Protein AF-A0A3Q2XHH2-F1 (afdb_monomer_lite)

InterPro domains:
  IPR004012 RUN domain [PF02759] (39-92)
  IPR004012 RUN domain [PS50826] (31-93)
  IPR037213 RUN domain superfamily [G3DSA:1.20.58.900] (1-93)
  IPR037213 RUN domain superfamily [SSF140741] (3-92)
  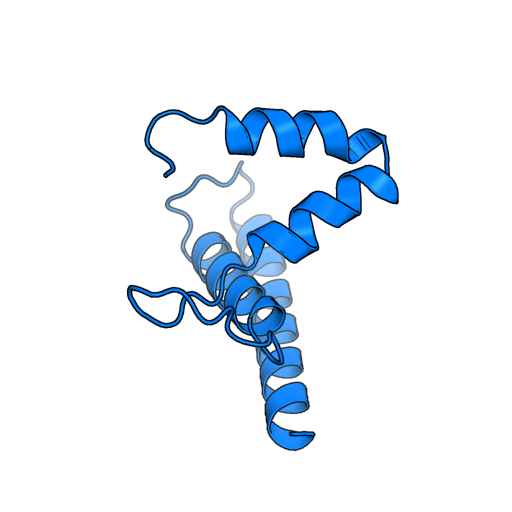IPR047335 RUN and FYVE domain-containing protein 1-3 [PTHR45956] (1-93)

Sequence (93 aa):
MAIERSNLLSMLKLSIKVLIQSSLSLGRTLDSEYPPLQQFFLVLEHCLKHGLKAKKSFIGQNKSIWGPLELTARLCPDSANIATSARDLPGIK

Structure (mmCIF, N/CA/C/O backbone):
data_AF-A0A3Q2XHH2-F1
#
_entry.id   AF-A0A3Q2XHH2-F1
#
loop_
_atom_site.group_PDB
_atom_site.id
_atom_site.type_symbol
_atom_site.label_atom_id
_atom_site.label_alt_id
_atom_site.label_comp_id
_atom_site.label_asym_id
_atom_site.label_entity_id
_atom_site.label_seq_id
_atom_site.pdbx_PDB_ins_code
_atom_site.Cartn_x
_atom_site.Cartn_y
_atom_site.Cartn_z
_atom_site.occupancy
_atom_site.B_iso_or_equiv
_atom_site.auth_seq_id
_atom_site.auth_comp_id
_atom_site.auth_asym_id
_atom_site.auth_atom_id
_atom_site.pdbx_PDB_model_num
ATOM 1 N N . MET A 1 1 ? 22.192 -4.332 3.001 1.00 67.19 1 MET A N 1
ATOM 2 C CA . MET A 1 1 ? 20.931 -4.921 2.488 1.00 67.19 1 MET A CA 1
ATOM 3 C C . MET A 1 1 ? 20.118 -5.658 3.552 1.00 67.19 1 MET A C 1
ATOM 5 O O . MET A 1 1 ? 18.944 -5.348 3.674 1.00 67.19 1 MET A O 1
ATOM 9 N N . ALA A 1 2 ? 20.673 -6.610 4.316 1.00 88.94 2 ALA A N 1
ATOM 10 C CA . ALA A 1 2 ? 19.877 -7.393 5.279 1.00 88.94 2 ALA A CA 1
ATOM 11 C C . ALA A 1 2 ? 19.269 -6.552 6.423 1.00 88.94 2 ALA A C 1
ATOM 13 O O . ALA A 1 2 ? 18.080 -6.676 6.700 1.00 88.94 2 ALA A O 1
ATOM 14 N N . ILE A 1 3 ? 20.053 -5.646 7.023 1.00 94.94 3 ILE A N 1
ATOM 15 C CA . ILE A 1 3 ? 19.578 -4.739 8.088 1.00 94.94 3 ILE A CA 1
ATOM 16 C C . ILE A 1 3 ? 18.457 -3.831 7.571 1.00 94.94 3 ILE A C 1
ATOM 18 O O . ILE A 1 3 ? 17.402 -3.738 8.184 1.00 94.94 3 ILE A O 1
ATOM 22 N N . GLU A 1 4 ? 18.650 -3.221 6.402 1.00 94.75 4 GLU A N 1
ATOM 23 C CA . GLU A 1 4 ? 17.645 -2.362 5.769 1.00 94.75 4 GLU A CA 1
ATOM 24 C C . GLU A 1 4 ? 16.326 -3.111 5.521 1.00 94.75 4 GLU A C 1
ATOM 26 O O . GLU A 1 4 ? 15.265 -2.627 5.903 1.00 94.75 4 GLU A O 1
ATOM 31 N N . ARG A 1 5 ? 16.384 -4.339 4.983 1.00 95.94 5 ARG A N 1
ATOM 32 C CA . ARG A 1 5 ? 15.198 -5.198 4.820 1.00 95.94 5 ARG A CA 1
ATOM 33 C C . ARG A 1 5 ? 14.521 -5.523 6.153 1.00 95.94 5 ARG A C 1
ATOM 35 O O . ARG A 1 5 ? 13.296 -5.512 6.225 1.00 95.94 5 ARG A O 1
ATOM 42 N N . SER A 1 6 ? 15.300 -5.784 7.203 1.00 97.62 6 SER A N 1
ATOM 43 C CA . SER A 1 6 ? 14.771 -6.029 8.552 1.00 97.62 6 SER A CA 1
ATOM 44 C C . SER A 1 6 ? 14.054 -4.798 9.119 1.00 97.62 6 SER A C 1
ATOM 46 O O . SER A 1 6 ? 12.967 -4.912 9.691 1.00 97.62 6 SER A O 1
ATOM 48 N N . ASN A 1 7 ? 14.615 -3.608 8.895 1.00 97.88 7 ASN A N 1
ATOM 49 C CA . ASN A 1 7 ? 14.020 -2.344 9.320 1.00 97.88 7 ASN A CA 1
ATOM 50 C C . ASN A 1 7 ? 12.711 -2.072 8.569 1.00 97.88 7 ASN A C 1
ATOM 52 O O . ASN A 1 7 ? 11.702 -1.774 9.202 1.00 97.88 7 ASN A O 1
ATOM 56 N N . LEU A 1 8 ? 12.695 -2.261 7.244 1.00 97.94 8 LEU A N 1
ATOM 57 C CA . LEU A 1 8 ? 11.483 -2.163 6.422 1.00 97.94 8 LEU A CA 1
ATOM 58 C C . LEU A 1 8 ? 10.383 -3.101 6.919 1.00 97.94 8 LEU A C 1
ATOM 60 O O . LEU A 1 8 ? 9.253 -2.671 7.134 1.00 97.94 8 LEU A O 1
ATOM 64 N N . LEU A 1 9 ? 10.724 -4.368 7.165 1.00 98.00 9 LEU A N 1
ATOM 65 C CA . LEU A 1 9 ? 9.780 -5.351 7.688 1.00 98.00 9 LEU A CA 1
ATOM 66 C C . LEU A 1 9 ? 9.246 -4.956 9.071 1.00 98.00 9 LEU A C 1
ATOM 68 O O . LEU A 1 9 ? 8.059 -5.123 9.343 1.00 98.00 9 LEU A O 1
ATOM 72 N N . SER A 1 10 ? 10.102 -4.430 9.944 1.00 98.50 10 SER A N 1
ATOM 73 C CA . SER A 1 10 ? 9.702 -3.979 11.281 1.00 98.50 10 SER A CA 1
ATOM 74 C C . SER A 1 10 ? 8.760 -2.775 11.213 1.00 98.50 10 SER A C 1
ATOM 76 O O . SER A 1 10 ? 7.732 -2.769 11.890 1.00 98.50 10 SER A O 1
ATOM 78 N N . MET A 1 11 ? 9.050 -1.799 10.346 1.00 98.38 11 MET A N 1
ATOM 79 C CA . MET A 1 11 ? 8.166 -0.653 10.111 1.00 98.38 11 MET A CA 1
ATOM 80 C C . MET A 1 11 ? 6.816 -1.088 9.541 1.00 98.38 11 MET A C 1
ATOM 82 O O . MET A 1 11 ? 5.781 -0.621 10.012 1.00 98.38 11 MET A O 1
ATOM 86 N N . LEU A 1 12 ? 6.810 -2.015 8.577 1.00 98.62 12 LEU A N 1
ATOM 87 C CA . LEU A 1 12 ? 5.576 -2.537 7.994 1.00 98.62 12 LEU A CA 1
ATOM 88 C C . LEU A 1 12 ? 4.728 -3.260 9.046 1.00 98.62 12 LEU A C 1
ATOM 90 O O . LEU A 1 12 ? 3.534 -2.998 9.158 1.00 98.62 12 LEU A O 1
ATOM 94 N N . LYS A 1 13 ? 5.344 -4.110 9.878 1.00 98.75 13 LYS A N 1
ATOM 95 C CA . LYS A 1 13 ? 4.656 -4.788 10.991 1.00 98.75 13 LYS A CA 1
ATOM 96 C C . LYS A 1 13 ? 4.029 -3.797 11.971 1.00 98.75 13 LYS A C 1
ATOM 98 O O . LYS A 1 13 ? 2.881 -3.984 12.372 1.00 98.75 13 LYS A O 1
ATOM 103 N N . LEU A 1 14 ? 4.767 -2.754 12.356 1.00 98.81 14 LEU A N 1
ATOM 104 C CA . LEU A 1 14 ? 4.260 -1.725 13.262 1.00 98.81 14 LEU A CA 1
ATOM 105 C C . LEU A 1 14 ? 3.091 -0.959 12.634 1.00 98.81 14 LEU A C 1
ATOM 107 O O . LEU A 1 14 ? 2.057 -0.798 13.274 1.00 98.81 14 LEU A O 1
ATOM 111 N N . SER A 1 15 ? 3.236 -0.542 11.377 1.00 98.69 15 SER A N 1
ATOM 112 C CA . SER A 1 15 ? 2.189 0.153 10.629 1.00 98.69 15 SER A CA 1
ATOM 113 C C . SER A 1 15 ? 0.904 -0.677 10.526 1.00 98.69 15 SER A C 1
ATOM 115 O O . SER A 1 15 ? -0.170 -0.157 10.822 1.00 98.69 15 SER A O 1
ATOM 117 N N . ILE A 1 16 ? 1.011 -1.969 10.193 1.00 98.81 16 ILE A N 1
ATOM 118 C CA . ILE A 1 16 ? -0.134 -2.889 10.137 1.00 98.81 16 ILE A CA 1
ATOM 119 C C . ILE A 1 16 ? -0.815 -2.981 11.505 1.00 98.81 16 ILE A C 1
ATOM 121 O O . ILE A 1 16 ? -2.035 -2.858 11.597 1.00 98.81 16 ILE A O 1
ATOM 125 N N . LYS A 1 17 ? -0.035 -3.162 12.580 1.00 98.75 17 LYS A N 1
ATOM 126 C CA . LYS A 1 17 ? -0.577 -3.237 13.943 1.00 98.75 17 LYS A CA 1
ATOM 127 C C . LYS A 1 17 ? -1.349 -1.967 14.306 1.00 98.75 17 LYS A C 1
ATOM 129 O O . LYS A 1 17 ? -2.467 -2.072 14.801 1.00 98.75 17 LYS A O 1
ATOM 134 N N . VAL A 1 18 ? -0.767 -0.794 14.050 1.00 98.62 18 VAL A N 1
ATOM 135 C CA . VAL A 1 18 ? -1.400 0.500 14.343 1.00 98.62 18 VAL A CA 1
ATOM 136 C C . VAL A 1 18 ? -2.692 0.655 13.549 1.00 98.62 18 VAL A C 1
ATOM 138 O O . VAL A 1 18 ? -3.716 0.939 14.160 1.00 98.62 18 VAL A O 1
ATOM 141 N N . LEU A 1 19 ? -2.674 0.401 12.236 1.00 98.69 19 LEU A N 1
ATOM 142 C CA . LEU A 1 19 ? -3.857 0.508 11.379 1.00 98.69 19 LEU A CA 1
ATOM 143 C C . LEU A 1 19 ? -4.999 -0.399 11.856 1.00 98.69 19 LEU A C 1
ATOM 145 O O . LEU A 1 19 ? -6.143 0.044 11.939 1.00 98.69 19 LEU A O 1
ATOM 149 N 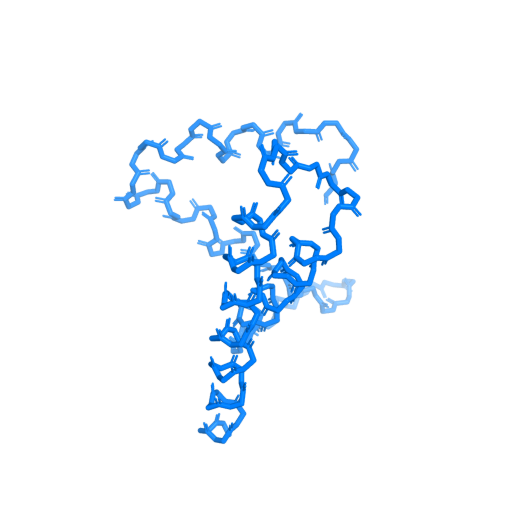N . ILE A 1 20 ? -4.705 -1.654 12.209 1.00 98.62 20 ILE A N 1
ATOM 150 C CA . ILE A 1 20 ? -5.717 -2.592 12.720 1.00 98.62 20 ILE A CA 1
ATOM 151 C C . ILE A 1 20 ? -6.286 -2.093 14.053 1.00 98.62 20 ILE A C 1
ATOM 153 O O . ILE A 1 20 ? -7.499 -1.998 14.211 1.00 98.62 20 ILE A O 1
ATOM 157 N N . GLN A 1 21 ? -5.432 -1.741 15.015 1.00 98.56 21 GLN A N 1
ATOM 158 C CA . GLN A 1 21 ? -5.892 -1.306 16.337 1.00 98.56 21 GLN A CA 1
ATOM 159 C C . GLN A 1 21 ? -6.704 -0.008 16.265 1.00 98.56 21 GLN A C 1
ATOM 161 O O . GLN A 1 21 ? -7.739 0.118 16.919 1.00 98.56 21 GLN A O 1
ATOM 166 N N . SER A 1 22 ? -6.253 0.951 15.459 1.00 98.25 22 SER A N 1
ATOM 167 C CA . SER A 1 22 ? -6.900 2.250 15.338 1.00 98.25 22 SER A CA 1
ATOM 168 C C . SER A 1 22 ? -8.217 2.165 14.562 1.00 98.25 22 SER A C 1
ATOM 170 O O . SER A 1 22 ? -9.174 2.837 14.936 1.00 98.25 22 SER A O 1
ATOM 172 N N . SER A 1 23 ? -8.300 1.316 13.530 1.00 98.19 23 SER A N 1
ATOM 173 C CA . SER A 1 23 ? -9.539 1.100 12.768 1.00 98.19 23 SER A CA 1
ATOM 174 C C . SER A 1 23 ? -10.611 0.380 13.587 1.00 98.19 23 SER A C 1
ATOM 176 O O . SER A 1 23 ? -11.764 0.806 13.570 1.00 98.19 23 SER A O 1
ATOM 178 N N . LEU A 1 24 ? -10.232 -0.637 14.372 1.00 98.12 24 LEU A N 1
ATOM 179 C CA . LEU A 1 24 ? -11.145 -1.308 15.305 1.00 98.12 24 LEU A CA 1
ATOM 180 C C . LEU A 1 24 ? -11.684 -0.346 16.369 1.00 98.12 24 LEU A C 1
ATOM 182 O O . LEU A 1 24 ? -12.868 -0.391 16.686 1.00 98.12 24 LEU A O 1
ATOM 186 N N . SER A 1 25 ? -10.830 0.540 16.889 1.00 97.88 25 SER A N 1
ATOM 187 C CA . SER A 1 25 ? -11.237 1.579 17.842 1.00 97.88 25 SER A CA 1
ATOM 188 C C . SER A 1 25 ? -12.162 2.626 17.206 1.00 97.88 25 SER A C 1
ATOM 190 O O . SER A 1 25 ? -13.118 3.077 17.829 1.00 97.88 25 SER A O 1
ATOM 192 N N . LEU A 1 26 ? -11.904 2.998 15.947 1.00 97.56 26 LEU A N 1
ATOM 193 C CA . LEU A 1 26 ? -12.689 3.999 15.226 1.00 97.56 26 LEU A CA 1
ATOM 194 C C . LEU A 1 26 ? -14.101 3.501 14.864 1.00 97.56 26 LEU A C 1
ATOM 196 O O . LEU A 1 26 ? -15.037 4.297 14.864 1.00 97.56 26 LEU A O 1
ATOM 200 N N . GLY A 1 27 ? -14.258 2.214 14.531 1.00 96.94 27 GLY A N 1
ATOM 201 C CA . GLY A 1 27 ? -15.567 1.570 14.347 1.00 96.94 27 GLY A CA 1
ATOM 202 C C . GLY A 1 27 ? -16.381 2.032 13.130 1.00 96.94 27 GLY A C 1
ATOM 203 O O . GLY A 1 27 ? -17.574 1.749 13.050 1.00 96.94 27 GLY A O 1
ATOM 204 N N . ARG A 1 28 ? -15.764 2.736 12.174 1.00 96.44 28 ARG A N 1
ATOM 205 C CA . ARG A 1 28 ? -16.388 3.175 10.913 1.00 96.44 28 ARG A CA 1
ATOM 206 C C . ARG A 1 28 ? -15.457 2.959 9.724 1.00 96.44 28 ARG A C 1
ATOM 208 O O . ARG A 1 28 ? -14.259 2.738 9.893 1.00 96.44 28 ARG A O 1
ATOM 215 N N . THR A 1 29 ? -16.020 3.061 8.523 1.00 97.50 29 THR A N 1
ATOM 216 C CA . THR A 1 29 ? -15.281 3.029 7.257 1.00 97.50 29 THR A CA 1
ATOM 217 C C . THR A 1 29 ? -14.149 4.057 7.245 1.00 97.50 29 THR A C 1
ATOM 219 O O . THR A 1 29 ? -14.330 5.193 7.690 1.00 97.50 29 THR A O 1
ATOM 222 N N . LEU A 1 30 ? -12.992 3.642 6.729 1.00 98.06 30 LEU A N 1
ATOM 223 C CA . LEU A 1 30 ? -11.817 4.491 6.549 1.00 98.06 30 LEU A CA 1
ATOM 224 C C . LEU A 1 30 ? -11.885 5.201 5.194 1.00 98.06 30 LEU A C 1
ATOM 226 O O . LEU A 1 30 ? -12.322 4.611 4.207 1.00 98.06 30 LEU A O 1
ATOM 230 N N . ASP A 1 31 ? -11.405 6.436 5.150 1.00 96.62 31 ASP A N 1
ATOM 231 C CA . ASP A 1 31 ? -11.258 7.236 3.936 1.00 96.62 31 ASP A CA 1
ATOM 232 C C . ASP A 1 31 ? -9.779 7.598 3.697 1.00 96.62 31 ASP A C 1
ATOM 234 O O . ASP A 1 31 ? -8.888 7.198 4.455 1.00 96.62 31 ASP A O 1
ATOM 238 N N . SER A 1 32 ? -9.508 8.330 2.613 1.00 96.25 32 SER A N 1
ATOM 239 C CA . SER A 1 32 ? -8.154 8.741 2.222 1.00 96.25 32 SER A CA 1
ATOM 240 C 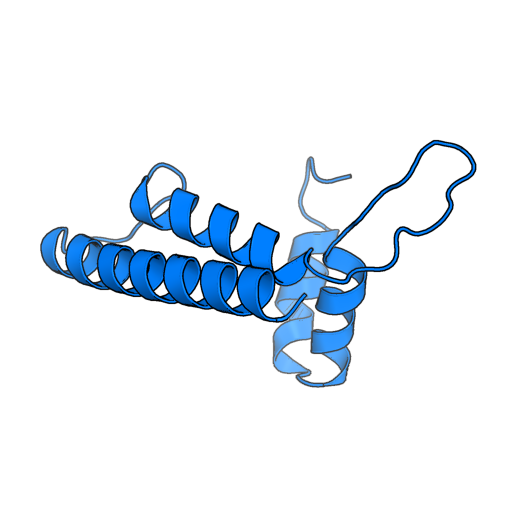C . SER A 1 32 ? -7.473 9.660 3.231 1.00 96.25 32 SER A C 1
ATOM 242 O O . SER A 1 32 ? -6.247 9.745 3.220 1.00 96.25 32 SER A O 1
ATOM 244 N N . GLU A 1 33 ? -8.234 10.315 4.108 1.00 96.75 33 GLU A N 1
ATOM 245 C CA . GLU A 1 33 ? -7.721 11.277 5.083 1.00 96.75 33 GLU A CA 1
ATOM 246 C C . GLU A 1 33 ? -7.307 10.604 6.391 1.00 96.75 33 GLU A C 1
ATOM 248 O O . GLU A 1 33 ? -6.755 11.252 7.280 1.00 96.75 33 GLU A O 1
ATOM 253 N N . TYR A 1 34 ? -7.544 9.294 6.529 1.00 98.25 34 TYR A N 1
ATOM 254 C CA . TYR A 1 34 ? -7.228 8.571 7.748 1.00 98.25 34 TYR A CA 1
ATOM 255 C C . TYR A 1 34 ? -5.711 8.341 7.904 1.00 98.25 34 TYR A C 1
ATOM 257 O O . TYR A 1 34 ? -5.135 7.518 7.181 1.00 98.25 34 TYR A O 1
ATOM 265 N N . PRO A 1 35 ? -5.032 8.977 8.882 1.00 98.31 35 PRO A N 1
ATOM 266 C CA . PRO A 1 35 ? -3.566 8.980 8.924 1.00 98.31 35 PRO A CA 1
ATOM 267 C C . PRO A 1 35 ? -2.914 7.593 9.064 1.00 98.31 35 PRO A C 1
ATOM 269 O O . PRO A 1 35 ? -1.917 7.338 8.387 1.00 98.31 35 PRO A O 1
ATOM 272 N N . PRO A 1 36 ? -3.449 6.643 9.864 1.00 98.44 36 PRO A N 1
ATOM 273 C CA . PRO A 1 36 ? -2.901 5.286 9.917 1.00 98.44 36 PRO A CA 1
ATOM 274 C C . PRO A 1 36 ? -2.947 4.552 8.571 1.00 98.44 36 PRO A C 1
ATOM 276 O O . PRO A 1 36 ? -2.050 3.760 8.277 1.00 98.44 36 PRO A O 1
ATOM 279 N N . LEU A 1 37 ? -3.964 4.824 7.746 1.00 98.50 37 LEU A N 1
ATOM 280 C CA . LEU A 1 37 ? -4.090 4.237 6.412 1.00 98.50 37 LEU A CA 1
ATOM 281 C C . LEU A 1 37 ? -3.086 4.867 5.439 1.00 98.50 37 LEU A C 1
ATOM 283 O O . LEU A 1 37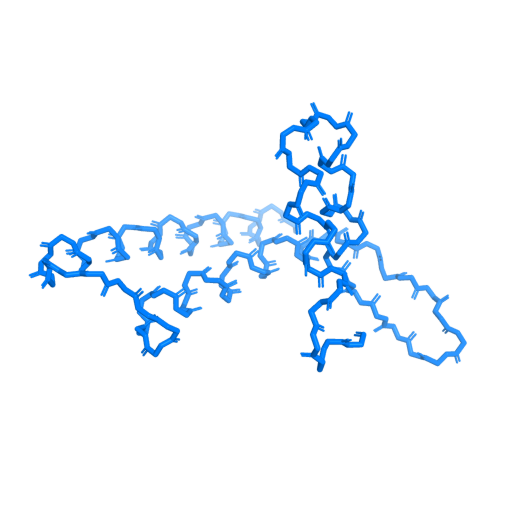 ? -2.404 4.141 4.717 1.00 98.50 37 LEU A O 1
ATOM 287 N N . GLN A 1 38 ? -2.925 6.193 5.476 1.00 98.44 38 GLN A N 1
ATOM 288 C CA . GLN A 1 38 ? -1.896 6.895 4.699 1.00 98.44 38 GLN A CA 1
ATOM 289 C C . GLN A 1 38 ? -0.489 6.385 5.046 1.00 98.44 38 GLN A C 1
ATOM 291 O O . GLN A 1 38 ? 0.285 6.022 4.158 1.00 98.44 38 GLN A O 1
ATOM 296 N N . GLN A 1 39 ? -0.178 6.276 6.342 1.00 98.44 39 GLN A N 1
ATOM 297 C CA . GLN A 1 39 ? 1.108 5.767 6.819 1.00 98.44 39 GLN A CA 1
ATOM 298 C C . GLN A 1 39 ? 1.365 4.335 6.339 1.00 98.44 39 GLN A C 1
ATOM 300 O O . GLN A 1 39 ? 2.491 4.005 5.963 1.00 98.44 39 GLN A O 1
ATOM 305 N N . PHE A 1 40 ? 0.336 3.484 6.330 1.00 98.69 40 PHE A N 1
ATOM 306 C CA . PHE A 1 40 ? 0.447 2.129 5.797 1.00 98.69 40 PHE A CA 1
ATOM 307 C C . PHE A 1 40 ? 0.847 2.110 4.326 1.00 98.69 40 PHE A C 1
ATOM 309 O O . PHE A 1 40 ? 1.807 1.420 3.976 1.00 98.69 40 PHE A O 1
ATOM 316 N N . PHE A 1 41 ? 0.188 2.900 3.478 1.00 98.19 41 PHE A N 1
ATOM 317 C CA . PHE A 1 41 ? 0.539 2.948 2.061 1.00 98.19 41 PHE A CA 1
ATOM 318 C C . PHE A 1 41 ? 1.940 3.520 1.812 1.00 98.19 41 PHE A C 1
ATOM 320 O O . PHE A 1 41 ? 2.658 2.982 0.971 1.00 98.19 41 PHE A O 1
ATOM 327 N N . LEU A 1 42 ? 2.379 4.521 2.583 1.00 97.62 42 LEU A N 1
ATOM 328 C CA . LEU A 1 42 ? 3.743 5.060 2.487 1.00 97.62 42 LEU A CA 1
ATOM 329 C C . LEU A 1 42 ? 4.809 4.011 2.837 1.00 97.62 42 LEU A C 1
ATOM 331 O O . LEU A 1 42 ? 5.797 3.846 2.117 1.00 97.62 42 LEU A O 1
ATOM 335 N N . VAL A 1 43 ? 4.612 3.269 3.932 1.00 98.19 43 VAL A N 1
ATOM 336 C CA . VAL A 1 43 ? 5.550 2.212 4.342 1.00 98.19 43 VAL A CA 1
ATOM 337 C C . VAL A 1 43 ? 5.534 1.057 3.339 1.00 98.19 43 VAL A C 1
ATOM 339 O O . VAL A 1 43 ? 6.600 0.569 2.960 1.00 98.19 43 VAL A O 1
ATOM 342 N N . LEU A 1 44 ? 4.354 0.654 2.858 1.00 98.06 44 LEU A N 1
ATOM 343 C CA . LEU A 1 44 ? 4.209 -0.378 1.833 1.00 98.06 44 LEU A CA 1
ATOM 344 C C . LEU A 1 44 ? 4.924 0.012 0.533 1.00 98.06 44 LEU A C 1
ATOM 346 O O . LEU A 1 44 ? 5.675 -0.793 -0.016 1.00 98.06 44 LEU A O 1
ATOM 350 N N . GLU A 1 45 ? 4.748 1.247 0.060 1.00 95.50 45 GLU A N 1
ATOM 351 C CA . GLU A 1 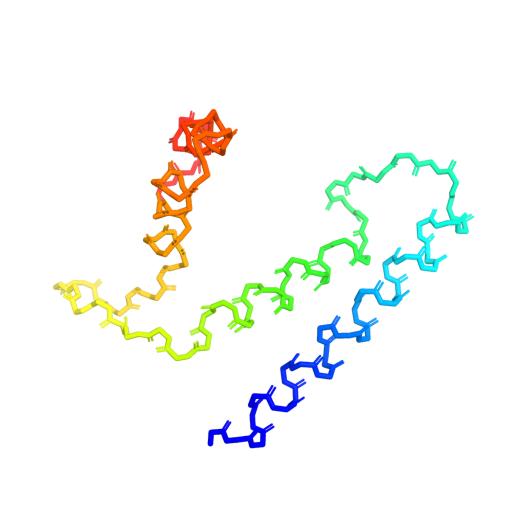45 ? 5.446 1.757 -1.121 1.00 95.50 45 GLU A CA 1
ATOM 352 C C . GLU A 1 45 ? 6.966 1.704 -0.927 1.00 95.50 45 GLU A C 1
ATOM 354 O O . GLU A 1 45 ? 7.694 1.273 -1.824 1.00 95.50 45 GLU A O 1
ATOM 359 N N . HIS A 1 46 ? 7.459 2.089 0.252 1.00 94.88 46 HIS A N 1
ATOM 360 C CA . HIS A 1 46 ? 8.885 2.034 0.551 1.00 94.88 46 HIS A CA 1
ATOM 361 C C . HIS A 1 46 ? 9.422 0.593 0.533 1.00 94.88 46 HIS A C 1
ATOM 363 O O . HIS A 1 46 ? 10.490 0.338 -0.032 1.00 94.88 46 HIS A O 1
ATOM 369 N N . CYS A 1 47 ? 8.654 -0.368 1.057 1.00 96.25 47 CYS A N 1
ATOM 370 C CA . CYS A 1 47 ? 8.971 -1.790 0.943 1.00 96.25 47 CYS A CA 1
ATOM 371 C C . CYS A 1 47 ? 9.014 -2.260 -0.519 1.00 96.25 47 CYS A C 1
ATOM 373 O O . CYS A 1 47 ? 9.969 -2.927 -0.908 1.00 96.25 47 CYS A O 1
ATOM 375 N N . LEU A 1 48 ? 8.023 -1.895 -1.339 1.00 94.25 48 LEU A N 1
ATOM 376 C CA . LEU A 1 48 ? 7.934 -2.309 -2.747 1.00 94.25 48 LEU A CA 1
ATOM 377 C C . LEU A 1 48 ? 9.012 -1.668 -3.629 1.00 94.25 48 LEU A C 1
ATOM 379 O O . LEU A 1 48 ? 9.479 -2.288 -4.582 1.00 94.25 48 LEU A O 1
ATOM 383 N N . LYS A 1 49 ? 9.433 -0.438 -3.313 1.00 92.56 49 LYS A N 1
ATOM 384 C CA . LYS A 1 49 ? 10.539 0.243 -4.002 1.00 92.56 49 LYS A CA 1
ATOM 385 C C . LYS A 1 49 ? 11.906 -0.338 -3.643 1.00 92.56 49 LYS A C 1
ATOM 387 O O . LYS A 1 49 ? 12.863 -0.144 -4.407 1.00 92.56 49 LYS A O 1
ATOM 392 N N . HIS A 1 50 ? 12.034 -1.023 -2.503 1.00 92.25 50 HIS A N 1
ATOM 393 C CA . HIS A 1 50 ? 13.306 -1.600 -2.074 1.00 92.25 50 HIS A CA 1
ATOM 394 C C . HIS A 1 50 ? 13.796 -2.646 -3.078 1.00 92.25 50 HIS A C 1
ATOM 396 O O . HIS A 1 50 ? 13.088 -3.577 -3.445 1.00 92.25 50 HIS A O 1
ATOM 402 N N . GLY A 1 51 ? 15.030 -2.485 -3.553 1.00 87.81 51 GLY A N 1
ATOM 403 C CA . GLY A 1 51 ? 15.631 -3.408 -4.516 1.00 87.81 51 GLY A CA 1
ATOM 404 C C . GLY A 1 51 ? 15.149 -3.265 -5.965 1.00 87.81 51 GLY A C 1
ATOM 405 O O . GLY A 1 51 ? 15.700 -3.948 -6.831 1.00 87.81 51 GLY A O 1
ATOM 406 N N . LEU A 1 52 ? 14.207 -2.360 -6.275 1.00 89.62 52 LEU A N 1
ATOM 407 C CA . LEU A 1 52 ? 13.857 -2.082 -7.669 1.00 89.62 52 LEU A CA 1
ATOM 408 C C . LEU A 1 52 ? 15.051 -1.485 -8.413 1.00 89.62 52 LEU A C 1
ATOM 410 O O . LEU A 1 52 ? 15.637 -0.468 -8.013 1.00 89.62 52 LEU A O 1
ATOM 414 N N . LYS A 1 53 ? 15.383 -2.118 -9.540 1.00 82.25 53 LYS A N 1
ATOM 415 C CA . LYS A 1 53 ? 16.337 -1.575 -10.502 1.00 82.25 53 LYS A CA 1
ATOM 416 C C . LYS A 1 53 ? 15.695 -0.353 -11.142 1.00 82.25 53 LYS A C 1
ATOM 418 O O . LYS A 1 53 ? 14.599 -0.438 -11.689 1.00 82.25 53 LYS A O 1
ATOM 423 N N . ALA A 1 54 ? 16.372 0.784 -11.062 1.00 69.94 54 ALA A N 1
ATOM 424 C CA . ALA A 1 54 ? 15.899 1.973 -11.742 1.00 69.94 54 ALA A CA 1
ATOM 425 C C . ALA A 1 54 ? 15.956 1.737 -13.258 1.00 69.94 54 ALA A C 1
ATOM 427 O O . ALA A 1 54 ? 16.974 1.291 -13.795 1.00 69.94 54 ALA A O 1
ATOM 428 N N . LYS A 1 55 ? 14.841 1.993 -13.947 1.00 65.62 55 LYS A N 1
ATOM 429 C CA . LYS A 1 55 ? 14.814 1.942 -15.406 1.00 65.62 55 LYS A CA 1
ATOM 430 C C . LYS A 1 55 ? 15.547 3.190 -15.890 1.00 65.62 55 LYS A C 1
ATOM 432 O O . LYS A 1 55 ? 15.125 4.302 -15.576 1.00 65.62 55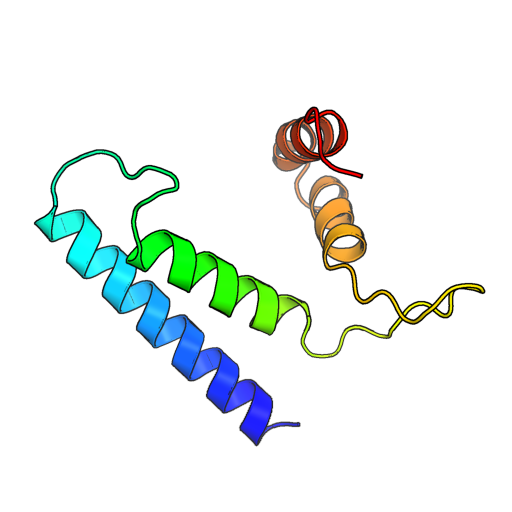 LYS A O 1
ATOM 437 N N . LYS A 1 56 ? 16.665 3.021 -16.607 1.00 56.50 56 LYS A N 1
ATOM 438 C CA . LYS A 1 56 ? 17.337 4.144 -17.274 1.00 56.50 56 LYS A CA 1
ATOM 439 C C . LYS A 1 56 ? 16.373 4.700 -18.323 1.00 56.50 56 LYS A C 1
ATOM 441 O O . LYS A 1 56 ? 16.187 4.087 -19.369 1.00 56.50 56 LYS A O 1
ATOM 446 N N . SER A 1 57 ? 15.729 5.815 -18.008 1.00 62.06 57 SER A N 1
ATOM 447 C CA . SER A 1 57 ? 15.048 6.653 -18.987 1.00 62.06 57 SER A CA 1
ATOM 448 C C . SER A 1 57 ? 16.031 7.719 -19.463 1.00 62.06 57 SER A C 1
ATOM 450 O O . SER A 1 57 ? 16.931 8.110 -18.717 1.00 62.06 57 SER A O 1
ATOM 452 N N . PHE A 1 58 ? 15.859 8.201 -20.693 1.00 63.50 58 PHE A N 1
ATOM 453 C CA . PHE A 1 58 ? 16.611 9.351 -21.207 1.00 63.50 58 PHE A CA 1
ATOM 454 C C . PHE A 1 58 ? 16.378 10.616 -20.358 1.00 63.50 58 PHE A C 1
ATOM 456 O O . PHE A 1 58 ? 17.224 11.504 -20.340 1.00 63.50 58 PHE A O 1
ATOM 463 N N . ILE A 1 59 ? 15.272 10.670 -19.604 1.00 66.31 59 ILE A N 1
ATOM 464 C CA . ILE A 1 59 ? 14.927 11.745 -18.667 1.00 66.31 59 ILE A CA 1
ATOM 465 C C . ILE A 1 59 ? 14.748 11.125 -17.272 1.00 66.31 59 ILE A C 1
ATOM 467 O O . ILE A 1 59 ? 13.666 10.667 -16.906 1.00 66.31 59 ILE A O 1
ATOM 471 N N . GLY A 1 60 ? 15.837 11.074 -16.502 1.00 58.62 60 GLY A N 1
ATOM 472 C CA . GLY A 1 60 ? 15.835 10.703 -15.083 1.00 58.62 60 GLY A CA 1
ATOM 473 C C . GLY A 1 60 ? 15.749 9.204 -14.755 1.00 58.62 60 GLY A C 1
ATOM 474 O O . GLY A 1 60 ? 15.556 8.333 -15.602 1.00 58.62 60 GLY A O 1
ATOM 475 N N . GLN A 1 61 ? 15.931 8.894 -13.469 1.00 57.62 61 GLN A N 1
ATOM 476 C CA . GLN A 1 61 ? 15.716 7.560 -12.905 1.00 57.62 61 GLN A CA 1
ATOM 477 C C . GLN A 1 61 ? 14.307 7.515 -12.303 1.00 57.62 61 GLN A C 1
ATOM 479 O O . GLN A 1 61 ? 14.065 8.148 -11.279 1.00 57.62 61 GLN A O 1
ATOM 484 N N . ASN A 1 62 ? 13.381 6.761 -12.902 1.00 65.81 62 ASN A N 1
ATOM 485 C CA . ASN A 1 62 ? 12.068 6.513 -12.302 1.00 65.81 62 ASN A CA 1
ATOM 486 C C . ASN A 1 62 ? 12.034 5.085 -11.730 1.00 65.81 62 ASN A C 1
ATOM 488 O O . ASN A 1 62 ? 12.173 4.102 -12.464 1.00 65.81 62 ASN A O 1
ATOM 492 N N . LYS A 1 63 ? 11.894 4.971 -10.404 1.00 70.88 63 LYS A N 1
ATOM 493 C CA . LYS A 1 63 ? 11.609 3.706 -9.713 1.00 70.88 63 LYS A CA 1
ATOM 494 C C . LYS A 1 63 ? 10.104 3.609 -9.479 1.00 70.88 63 LYS A C 1
ATOM 496 O O . LYS A 1 63 ? 9.619 3.937 -8.397 1.00 70.88 63 LYS A O 1
ATOM 501 N N . SER A 1 64 ? 9.385 3.170 -10.507 1.00 85.69 64 SER A N 1
ATOM 502 C CA . SER A 1 64 ? 7.951 2.907 -10.408 1.00 85.69 64 SER A CA 1
ATOM 503 C C . SER A 1 64 ? 7.696 1.493 -9.888 1.00 85.69 64 SER A C 1
ATOM 505 O O . SER A 1 64 ? 8.278 0.527 -10.387 1.00 85.69 64 SER A O 1
ATOM 507 N N . ILE A 1 65 ? 6.800 1.378 -8.906 1.00 90.62 65 ILE A N 1
ATOM 508 C CA . ILE A 1 65 ? 6.280 0.094 -8.410 1.00 90.62 65 ILE A CA 1
ATOM 509 C C . ILE A 1 65 ? 5.240 -0.518 -9.358 1.00 90.62 65 ILE A C 1
ATOM 511 O O . ILE A 1 65 ? 4.900 -1.688 -9.211 1.00 90.62 65 ILE A O 1
ATOM 515 N N . TRP A 1 66 ? 4.752 0.249 -10.341 1.00 89.31 66 TRP A N 1
ATOM 516 C CA . TRP A 1 66 ? 3.660 -0.167 -11.219 1.00 89.31 66 TRP A CA 1
ATOM 517 C C . TRP A 1 66 ? 4.021 -1.376 -12.081 1.00 89.31 66 TRP A C 1
ATOM 519 O O . TRP A 1 66 ? 3.241 -2.313 -12.159 1.00 89.31 66 TRP A O 1
ATOM 529 N N . GLY A 1 67 ? 5.230 -1.417 -12.650 1.00 88.12 67 GLY A N 1
ATOM 530 C CA . GLY A 1 67 ? 5.660 -2.544 -13.488 1.00 88.12 67 GLY A CA 1
ATOM 531 C C . GLY A 1 67 ? 5.547 -3.905 -12.779 1.00 88.12 67 GLY A C 1
ATOM 532 O O . GLY A 1 67 ? 4.933 -4.817 -13.326 1.00 88.12 67 GLY A O 1
ATOM 533 N N . PRO A 1 68 ? 6.092 -4.064 -11.556 1.00 89.69 68 PRO A N 1
ATOM 534 C CA . PRO A 1 68 ? 5.849 -5.252 -10.737 1.00 89.69 68 PRO A CA 1
ATOM 535 C C . PRO A 1 68 ? 4.371 -5.504 -10.407 1.00 89.69 68 PRO A C 1
ATOM 537 O O . PRO A 1 68 ? 3.943 -6.655 -10.434 1.00 89.69 68 PRO A O 1
ATOM 540 N N . LEU A 1 69 ? 3.593 -4.458 -10.107 1.00 90.75 69 LEU A N 1
ATOM 541 C CA . LEU A 1 69 ? 2.170 -4.596 -9.782 1.00 90.75 69 LEU A CA 1
ATOM 542 C C . LEU A 1 69 ? 1.332 -5.048 -10.985 1.00 90.75 69 LEU A C 1
ATOM 544 O O . LEU A 1 69 ? 0.451 -5.872 -10.809 1.00 90.75 69 LEU A O 1
ATOM 548 N N . GLU A 1 70 ? 1.632 -4.623 -12.212 1.00 88.00 70 GLU A N 1
ATOM 549 C CA . GLU A 1 70 ? 0.928 -5.102 -13.414 1.00 88.00 70 GLU A CA 1
ATOM 550 C C . GLU A 1 70 ? 1.107 -6.606 -13.651 1.00 88.00 70 GLU A C 1
ATOM 552 O O . GLU A 1 70 ? 0.259 -7.255 -14.266 1.00 88.00 70 GLU A O 1
ATOM 557 N N . LEU A 1 71 ? 2.207 -7.188 -13.164 1.00 89.25 71 LEU A N 1
ATOM 558 C CA . LEU A 1 71 ? 2.445 -8.624 -13.285 1.00 89.25 71 LEU A CA 1
ATOM 559 C C . LEU A 1 71 ? 1.533 -9.444 -12.368 1.00 89.25 71 LEU A C 1
ATOM 561 O O . LEU A 1 71 ? 1.333 -10.626 -12.649 1.00 89.25 71 LEU A O 1
ATOM 565 N N . THR A 1 72 ? 0.944 -8.854 -11.320 1.00 88.81 72 THR A N 1
ATOM 566 C CA . THR A 1 72 ? 0.015 -9.580 -10.440 1.00 88.81 72 THR A CA 1
ATOM 567 C C . THR A 1 72 ? -1.228 -10.030 -11.199 1.00 88.81 72 THR A C 1
ATOM 569 O O . THR A 1 72 ? -1.650 -11.162 -10.999 1.00 88.81 72 THR A O 1
ATOM 572 N N . ALA A 1 73 ? -1.714 -9.245 -12.167 1.00 86.00 73 ALA A N 1
ATOM 573 C CA . ALA A 1 73 ? -2.836 -9.613 -13.037 1.00 86.00 73 ALA A CA 1
ATOM 574 C C . ALA A 1 73 ? -2.569 -10.872 -13.876 1.00 86.00 73 ALA A C 1
ATOM 576 O O . ALA A 1 73 ? -3.502 -11.577 -14.251 1.00 86.00 73 ALA A O 1
ATOM 577 N N . ARG A 1 74 ? -1.296 -11.195 -14.147 1.00 86.94 74 ARG A N 1
ATOM 578 C CA . ARG A 1 74 ? -0.921 -12.442 -14.834 1.00 86.94 74 ARG A CA 1
ATOM 579 C C . ARG A 1 74 ? -0.944 -13.655 -13.906 1.00 86.94 74 ARG A C 1
ATOM 581 O O . ARG A 1 74 ? -1.126 -14.769 -14.381 1.00 86.94 74 ARG A O 1
ATOM 588 N N . LEU A 1 75 ? -0.709 -13.443 -12.612 1.00 91.56 75 LEU A N 1
ATOM 589 C CA . LEU A 1 75 ? -0.650 -14.496 -11.592 1.00 91.56 75 LEU A CA 1
ATOM 590 C C . LEU A 1 75 ? -2.003 -14.711 -10.901 1.00 91.56 75 LEU A C 1
ATOM 592 O O . LEU A 1 75 ? -2.298 -15.810 -10.450 1.00 91.56 75 LEU A O 1
ATOM 596 N N . CYS A 1 76 ? -2.810 -13.657 -10.819 1.00 92.44 76 CYS A N 1
ATOM 597 C CA . CYS A 1 76 ? -4.117 -13.618 -10.190 1.00 92.44 76 CYS A CA 1
ATOM 598 C C . CYS A 1 76 ? -5.080 -12.878 -11.133 1.00 92.44 76 CYS A C 1
ATOM 600 O O . CYS A 1 76 ? -5.144 -11.644 -11.084 1.00 92.44 76 CYS A O 1
ATOM 602 N N . PRO A 1 77 ? -5.805 -13.602 -12.009 1.00 89.69 77 PRO A N 1
ATOM 603 C CA . PRO A 1 77 ? -6.718 -13.000 -12.984 1.00 89.69 77 PRO A CA 1
ATOM 604 C C . PRO A 1 77 ? -7.755 -12.060 -12.355 1.00 89.69 77 PRO A C 1
ATOM 606 O O . PRO A 1 77 ? -8.096 -11.043 -12.954 1.00 89.69 77 PRO A O 1
ATOM 609 N N . ASP A 1 78 ? -8.174 -12.330 -11.114 1.00 90.44 78 ASP A N 1
ATOM 610 C CA . ASP A 1 78 ? -9.126 -11.503 -10.359 1.00 90.44 78 ASP A CA 1
ATOM 611 C C . ASP A 1 78 ? -8.620 -10.084 -10.080 1.00 90.44 78 ASP A C 1
ATOM 613 O O . ASP A 1 78 ? -9.415 -9.202 -9.784 1.00 90.44 78 ASP A O 1
ATOM 617 N N . SER A 1 79 ? -7.309 -9.840 -10.184 1.00 91.62 79 SER A N 1
ATOM 618 C CA . SER A 1 79 ? -6.724 -8.501 -10.034 1.00 91.62 79 SER A CA 1
ATOM 619 C C . SER A 1 79 ? -6.713 -7.681 -11.331 1.00 91.62 79 SER A C 1
ATOM 621 O O . SER A 1 79 ? -6.383 -6.492 -11.302 1.00 91.62 79 SER A O 1
ATOM 623 N N . ALA A 1 80 ? -7.095 -8.273 -12.473 1.00 91.31 80 ALA A N 1
ATOM 624 C CA . ALA A 1 80 ? -7.101 -7.593 -13.769 1.00 91.31 80 ALA A CA 1
ATOM 625 C C . ALA A 1 80 ? -8.077 -6.408 -13.815 1.00 91.31 80 ALA A C 1
ATOM 627 O O . ALA A 1 80 ? -7.782 -5.397 -14.450 1.00 91.31 80 ALA A O 1
ATOM 628 N N . ASN A 1 81 ? -9.214 -6.501 -13.119 1.00 92.44 81 ASN A N 1
ATOM 629 C CA . ASN A 1 81 ? -10.178 -5.405 -13.015 1.00 92.44 81 ASN A CA 1
ATOM 630 C C . ASN A 1 81 ? -9.555 -4.167 -12.346 1.00 92.44 81 ASN A C 1
ATOM 632 O O . ASN A 1 81 ? -9.611 -3.081 -12.910 1.00 92.44 81 ASN A O 1
ATOM 636 N N . ILE A 1 82 ? -8.890 -4.340 -11.201 1.00 92.94 82 ILE A N 1
ATOM 637 C CA . ILE A 1 82 ? -8.248 -3.272 -10.433 1.00 92.94 82 ILE A CA 1
ATOM 638 C C . ILE A 1 82 ? -7.061 -2.709 -11.217 1.00 92.94 82 ILE A C 1
ATOM 640 O O . ILE A 1 82 ? -6.869 -1.496 -11.235 1.00 92.94 82 ILE A O 1
ATOM 644 N N . ALA A 1 83 ? -6.293 -3.561 -11.905 1.00 91.62 83 ALA A N 1
ATOM 645 C CA . ALA A 1 83 ? -5.192 -3.112 -12.753 1.00 91.62 83 ALA A CA 1
ATOM 646 C C . ALA A 1 83 ? -5.678 -2.203 -13.896 1.00 91.62 83 ALA A C 1
ATOM 648 O O . ALA A 1 83 ? -5.076 -1.160 -14.153 1.00 91.62 83 ALA A O 1
ATOM 649 N N . THR A 1 84 ? -6.784 -2.569 -14.549 1.00 91.62 84 THR A N 1
ATOM 650 C CA . THR A 1 84 ? -7.427 -1.739 -15.578 1.00 91.62 84 THR A CA 1
ATOM 651 C C . THR A 1 84 ? -7.973 -0.444 -14.976 1.00 91.62 84 THR A C 1
ATOM 653 O O . THR A 1 84 ? -7.628 0.632 -15.452 1.00 91.62 84 THR A O 1
ATOM 656 N N . SER A 1 85 ? -8.719 -0.513 -13.868 1.00 93.12 85 SER A N 1
ATOM 657 C CA . SER A 1 85 ? -9.256 0.680 -13.198 1.00 93.12 85 SER A CA 1
ATOM 658 C C . SER A 1 85 ? -8.172 1.667 -12.762 1.00 93.12 85 SER A C 1
ATOM 660 O O . SER A 1 85 ? -8.370 2.871 -12.877 1.00 93.12 85 SER A O 1
ATOM 662 N N . ALA A 1 86 ? -7.027 1.183 -12.276 1.00 91.12 86 ALA A N 1
ATOM 663 C CA . ALA A 1 86 ? -5.910 2.040 -11.888 1.00 91.12 86 ALA A CA 1
ATOM 664 C C . ALA A 1 86 ? -5.251 2.725 -13.096 1.00 91.12 86 ALA A C 1
ATOM 666 O O . ALA A 1 86 ? -4.871 3.889 -12.994 1.00 91.12 86 ALA A O 1
ATOM 667 N N . ARG A 1 87 ? -5.138 2.029 -14.238 1.00 89.00 87 ARG A N 1
ATOM 668 C CA . ARG A 1 87 ? -4.615 2.602 -15.490 1.00 89.00 87 ARG A CA 1
ATOM 669 C C . ARG A 1 87 ? -5.537 3.683 -16.052 1.00 89.00 87 ARG A C 1
ATOM 671 O O . ARG A 1 87 ? -5.051 4.681 -16.573 1.00 89.00 87 ARG A O 1
ATOM 678 N N . ASP A 1 88 ? -6.841 3.478 -15.922 1.00 92.31 88 ASP A N 1
ATOM 679 C CA . ASP A 1 88 ? -7.858 4.366 -16.482 1.00 92.31 88 ASP A CA 1
ATOM 680 C C . ASP A 1 88 ? -8.248 5.505 -15.520 1.00 92.31 88 ASP A C 1
ATOM 682 O O . ASP A 1 88 ? -9.128 6.309 -15.838 1.00 92.31 88 ASP A O 1
ATOM 686 N N . LEU A 1 89 ? -7.616 5.598 -14.340 1.00 93.06 89 LEU A N 1
ATOM 687 C CA . LEU A 1 89 ? -7.981 6.589 -13.333 1.00 93.06 89 LEU A CA 1
ATOM 688 C C . LEU A 1 89 ? -7.633 8.014 -13.808 1.00 93.06 89 LEU A C 1
ATOM 690 O O . LEU A 1 89 ? -6.458 8.317 -14.050 1.00 93.06 89 LEU A O 1
ATOM 694 N N . PRO A 1 90 ? -8.616 8.933 -13.889 1.00 93.38 90 PRO A N 1
ATOM 695 C CA . PRO A 1 90 ? -8.358 10.304 -14.306 1.00 93.38 90 PRO A CA 1
ATOM 696 C C . PRO A 1 90 ? -7.351 10.999 -13.385 1.00 93.38 90 PRO A C 1
ATOM 698 O O . PRO A 1 90 ? -7.477 10.964 -12.163 1.00 93.38 90 PRO A O 1
ATOM 701 N N . GLY A 1 91 ? -6.364 11.675 -13.975 1.00 86.44 91 GLY A N 1
ATOM 702 C CA . GLY A 1 91 ? -5.366 12.448 -13.230 1.00 86.44 91 GLY A CA 1
ATOM 703 C C . GLY A 1 91 ? -4.121 11.668 -12.795 1.00 86.44 91 GLY A C 1
ATOM 704 O O . GLY A 1 91 ? -3.193 12.289 -12.280 1.00 86.44 91 GLY A O 1
ATOM 705 N N . ILE A 1 92 ? -4.047 10.358 -13.056 1.00 79.69 92 ILE A N 1
ATOM 706 C CA . ILE A 1 92 ? -2.807 9.577 -12.935 1.00 79.69 92 ILE A CA 1
ATOM 707 C C . ILE A 1 92 ? -2.079 9.572 -14.294 1.00 79.69 92 ILE A C 1
ATOM 709 O O . ILE A 1 92 ? -2.700 9.353 -15.332 1.00 79.69 92 ILE A O 1
ATOM 713 N N . LYS A 1 93 ? -0.770 9.867 -14.296 1.00 59.28 93 LYS A N 1
ATOM 714 C CA . LYS A 1 93 ? 0.127 9.805 -15.468 1.00 59.28 93 LYS A CA 1
ATOM 715 C C . LYS A 1 93 ? 1.200 8.742 -15.280 1.00 59.28 93 LYS A C 1
ATOM 717 O O . LYS A 1 93 ? 1.745 8.667 -14.155 1.00 59.28 93 LYS A O 1
#

Radius of gyration: 15.95 Å; chains: 1; bounding box: 37×27×39 Å

pLDDT: mean 90.27, std 11.21, range [56.5, 98.81]

Organism: Hippocampus comes (NCBI:txid109280)

Secondary structure (DSSP, 8-state):
-HHHHHHHHHHHHHHHHHHHHHHHHH-S---TT-HHHHHHHHHHHHHHHTTPPPEE-SS-EE--SHHHHHTHHHH-GGGHHHHHHHHT-TT--

Foldseek 3Di:
DVVVLVVLVVQLVVLVVCCVVVCVVVVDDDDPPDVSVVSNVVSVVVNLLPPQDFDDDPPDTDSDSLVVVLCVCVVPVVCVVVNVCVVPPPPDD